Protein AF-A0A519UXG3-F1 (afdb_monomer_lite)

Secondary structure (DSSP, 8-state):
--HHHHHHHHHHHHHHHHHHHHHHHHH-SS---HHHHHHHHHHHHHHHTTPPPP--HHHHHHHHHHHHHHHHHHHHHTT-SS-TTHHHHHHHHHHHHHHHHHHS--

Radius of gyration: 15.35 Å; chains: 1; bounding box: 36×37×36 Å

Foldseek 3Di:
DDLVVLLVQLLVVLVVVVVVVVVCVVPPPPDDPVLVVLLVVVQVVCVVVVHHRDPDPVVSSVVSSVVSSNVSSVLSSVLDDPDPCSPVSCVVSVVVVVVCVVPPDD

Sequence (106 aa):
MGLIKNLISGFIGSVALNLLHETLRKNETNVPKINLLGAEALNKTLINVGQPAITDDEELYKATLKADLISNTMYYSLIGGKSKLIWPKAIILGLSAGIGAVKFPK

pLDDT: mean 87.85, std 8.3, range [52.12, 95.88]

Structure (mmCIF, N/CA/C/O backbone):
data_AF-A0A519UXG3-F1
#
_entry.id   AF-A0A519UXG3-F1
#
loop_
_atom_site.group_PDB
_atom_site.id
_atom_site.type_symbol
_atom_site.label_atom_id
_atom_site.label_alt_id
_atom_site.label_comp_id
_atom_site.label_asym_id
_atom_site.label_entity_id
_atom_site.label_seq_id
_atom_site.pdbx_PDB_ins_code
_atom_site.Cartn_x
_atom_site.Cartn_y
_atom_site.Cartn_z
_atom_site.occupancy
_atom_site.B_iso_or_equiv
_atom_site.auth_seq_id
_atom_site.auth_comp_id
_atom_site.auth_asym_id
_atom_site.auth_atom_id
_atom_site.pdbx_PDB_model_num
ATOM 1 N N . MET A 1 1 ? -12.989 12.946 14.130 1.00 61.66 1 MET A N 1
ATOM 2 C CA . MET A 1 1 ? -11.556 12.586 14.210 1.00 61.66 1 MET A CA 1
ATOM 3 C C . MET A 1 1 ? -10.897 13.326 13.061 1.00 61.66 1 MET A C 1
ATOM 5 O O . MET A 1 1 ? -11.517 13.357 12.008 1.00 61.66 1 MET A O 1
ATOM 9 N N . GLY A 1 2 ? -9.781 14.027 13.271 1.00 82.31 2 GLY A N 1
ATOM 10 C CA . GLY A 1 2 ? -9.170 14.832 12.202 1.00 82.31 2 GLY A CA 1
ATOM 11 C C . GLY A 1 2 ? -8.565 13.963 11.096 1.00 82.31 2 GLY A C 1
ATOM 12 O O . GLY A 1 2 ? -8.201 12.817 11.362 1.00 82.31 2 GLY A O 1
ATOM 13 N N . LEU A 1 3 ? -8.425 14.521 9.888 1.00 84.56 3 LEU A N 1
ATOM 14 C CA . LEU A 1 3 ? -7.832 13.857 8.714 1.00 84.56 3 LEU A CA 1
ATOM 15 C C . LEU A 1 3 ? -6.484 13.194 9.031 1.00 84.56 3 LEU A C 1
ATOM 17 O O . LEU A 1 3 ? -6.276 12.032 8.703 1.00 84.56 3 LEU A O 1
ATOM 21 N N . ILE A 1 4 ? -5.617 13.886 9.773 1.00 87.81 4 ILE A N 1
ATOM 22 C CA . ILE A 1 4 ? -4.299 13.380 10.188 1.00 87.81 4 ILE A CA 1
ATOM 23 C C . ILE A 1 4 ? -4.424 12.081 10.994 1.00 87.81 4 ILE A C 1
ATOM 25 O O . ILE A 1 4 ? -3.696 11.124 10.761 1.00 87.81 4 ILE A O 1
ATOM 29 N N . LYS A 1 5 ? -5.384 12.006 11.922 1.00 86.25 5 LYS A N 1
ATOM 30 C CA . LYS A 1 5 ? -5.556 10.823 12.772 1.00 86.25 5 LYS A CA 1
ATOM 31 C C . LYS A 1 5 ? -6.114 9.631 11.984 1.00 86.25 5 LYS A C 1
ATOM 33 O O . LYS A 1 5 ? -5.752 8.496 12.279 1.00 86.25 5 LYS A O 1
ATOM 38 N N . ASN A 1 6 ? -6.938 9.889 10.969 1.00 87.69 6 ASN A N 1
ATOM 39 C CA . ASN A 1 6 ? -7.401 8.859 10.040 1.00 87.69 6 ASN A CA 1
ATOM 40 C C . ASN A 1 6 ? -6.255 8.337 9.160 1.00 87.69 6 ASN A C 1
ATOM 42 O O . ASN A 1 6 ? -6.113 7.125 9.004 1.00 87.69 6 ASN A O 1
ATOM 46 N N . LEU A 1 7 ? -5.401 9.227 8.648 1.00 90.69 7 LEU A N 1
ATOM 47 C CA . LEU A 1 7 ? -4.208 8.842 7.891 1.00 90.69 7 LEU A CA 1
ATOM 48 C C . LEU A 1 7 ? -3.239 8.014 8.739 1.00 90.69 7 LEU A C 1
ATOM 50 O O . LEU A 1 7 ? -2.778 6.980 8.273 1.00 90.69 7 LEU A O 1
ATOM 54 N N . ILE A 1 8 ? -3.005 8.389 10.001 1.00 90.25 8 ILE A N 1
ATOM 55 C CA . ILE A 1 8 ? -2.181 7.595 10.928 1.00 90.25 8 ILE A CA 1
ATOM 56 C C . ILE A 1 8 ? -2.779 6.198 11.132 1.00 90.25 8 ILE A C 1
ATOM 58 O O . ILE A 1 8 ? -2.054 5.210 11.060 1.00 90.25 8 ILE A O 1
ATOM 62 N N . SER A 1 9 ? -4.096 6.080 11.347 1.00 88.06 9 SER A N 1
ATOM 63 C CA . SER A 1 9 ? -4.723 4.755 11.473 1.00 88.06 9 SER A CA 1
ATOM 64 C C . SER A 1 9 ? -4.625 3.929 10.190 1.00 88.06 9 SER A C 1
ATOM 66 O O . SER A 1 9 ? -4.368 2.730 10.262 1.00 88.06 9 SER A O 1
ATOM 68 N N . GLY A 1 10 ? -4.774 4.567 9.024 1.00 90.81 10 GLY A N 1
ATOM 69 C CA . GLY A 1 10 ? -4.589 3.910 7.735 1.00 90.81 10 GLY A CA 1
ATOM 70 C C . GLY A 1 10 ? -3.154 3.428 7.546 1.00 90.81 10 GLY A C 1
ATOM 71 O O . GLY A 1 10 ? -2.942 2.300 7.116 1.00 90.81 10 GLY A O 1
ATOM 72 N N . PHE A 1 11 ? -2.176 4.239 7.949 1.00 93.31 11 PHE A N 1
ATOM 73 C CA . PHE A 1 11 ? -0.759 3.899 7.885 1.00 93.31 11 PHE A CA 1
ATOM 74 C C . PHE A 1 11 ? -0.423 2.702 8.772 1.00 93.31 11 PHE A C 1
ATOM 76 O O . PHE A 1 11 ? 0.222 1.766 8.314 1.00 93.31 11 PHE A O 1
ATOM 83 N N . ILE A 1 12 ? -0.925 2.676 10.011 1.00 92.12 12 ILE A N 1
ATOM 84 C CA . ILE A 1 12 ? -0.757 1.523 10.908 1.00 92.12 12 ILE A CA 1
ATOM 85 C C . ILE A 1 12 ? -1.350 0.255 10.275 1.00 92.12 12 ILE A C 1
ATOM 87 O O . ILE A 1 12 ? -0.703 -0.790 10.291 1.00 92.12 12 ILE A O 1
ATOM 91 N N . GLY A 1 13 ? -2.544 0.345 9.678 1.00 90.81 13 GLY A N 1
ATOM 92 C CA . GLY A 1 13 ? -3.157 -0.777 8.959 1.00 90.81 13 GLY A CA 1
ATOM 93 C C . GLY A 1 13 ? -2.329 -1.239 7.755 1.00 90.81 13 GLY A C 1
ATOM 94 O O . GLY A 1 13 ? -2.129 -2.434 7.564 1.00 90.81 13 GLY A O 1
ATOM 95 N N . SER A 1 14 ? -1.789 -0.292 6.990 1.00 93.12 14 SER A N 1
ATOM 96 C CA . SER A 1 14 ? -0.926 -0.545 5.833 1.00 93.12 14 SER A CA 1
ATOM 97 C C . SER A 1 14 ? 0.379 -1.254 6.215 1.00 93.12 14 SER A C 1
ATOM 99 O O . SER A 1 14 ? 0.760 -2.246 5.591 1.00 93.12 14 SER A O 1
ATOM 101 N N . VAL A 1 15 ? 1.026 -0.804 7.296 1.00 93.44 15 VAL A N 1
ATOM 102 C CA . VAL A 1 15 ? 2.219 -1.451 7.863 1.00 93.44 15 VAL A CA 1
ATOM 103 C C . VAL A 1 15 ? 1.888 -2.857 8.360 1.00 93.44 15 VAL A C 1
ATOM 105 O O . VAL A 1 15 ? 2.630 -3.791 8.067 1.00 93.44 15 VAL A O 1
ATOM 108 N N . ALA A 1 16 ? 0.771 -3.034 9.073 1.00 92.75 16 ALA A N 1
ATOM 109 C CA . ALA A 1 16 ? 0.348 -4.344 9.563 1.00 92.75 16 ALA A CA 1
ATOM 110 C C . ALA A 1 16 ? 0.104 -5.341 8.416 1.00 92.75 16 ALA A C 1
ATOM 112 O O . ALA A 1 16 ? 0.552 -6.485 8.497 1.00 92.75 16 ALA A O 1
ATOM 113 N N . LEU A 1 17 ? -0.548 -4.905 7.333 1.00 89.81 17 LEU A N 1
ATOM 114 C CA . LEU A 1 17 ? -0.780 -5.738 6.152 1.00 89.81 17 LEU A CA 1
ATOM 115 C C . LEU A 1 17 ? 0.533 -6.119 5.449 1.00 89.81 17 LEU A C 1
ATOM 117 O O . LEU A 1 17 ? 0.734 -7.281 5.102 1.00 89.81 17 LEU A O 1
ATOM 121 N N . ASN A 1 18 ? 1.452 -5.166 5.284 1.00 90.44 18 ASN A N 1
ATOM 122 C CA . ASN A 1 18 ? 2.755 -5.427 4.670 1.00 90.44 18 ASN A CA 1
ATOM 123 C C . ASN A 1 18 ? 3.610 -6.389 5.504 1.00 90.44 18 ASN A C 1
ATOM 125 O O . ASN A 1 18 ? 4.242 -7.292 4.956 1.00 90.44 18 ASN A O 1
ATOM 129 N N . LEU A 1 19 ? 3.589 -6.245 6.833 1.00 91.94 19 LEU A N 1
ATOM 130 C CA . LEU A 1 19 ? 4.239 -7.194 7.734 1.00 91.94 19 LEU A CA 1
ATOM 131 C C . LEU A 1 19 ? 3.647 -8.594 7.588 1.00 91.94 19 LEU A C 1
ATOM 133 O O . LEU A 1 19 ? 4.408 -9.550 7.483 1.00 91.94 19 LEU A O 1
ATOM 137 N N . LEU A 1 20 ? 2.319 -8.721 7.515 1.00 90.25 20 LEU A N 1
ATOM 138 C CA . LEU A 1 20 ? 1.663 -10.009 7.292 1.00 90.25 20 LEU A CA 1
ATOM 139 C C . LEU A 1 20 ? 2.141 -10.668 5.990 1.00 90.25 20 LEU A C 1
ATOM 141 O O . LEU A 1 20 ? 2.516 -11.839 6.009 1.00 90.25 20 LEU A O 1
ATOM 145 N N . HIS A 1 21 ? 2.175 -9.925 4.879 1.00 86.44 21 HIS A N 1
ATOM 146 C CA . HIS A 1 21 ? 2.666 -10.441 3.599 1.00 86.44 21 HIS A CA 1
ATOM 147 C C . HIS A 1 21 ? 4.121 -10.915 3.685 1.00 86.44 21 HIS A C 1
ATOM 149 O O . HIS A 1 21 ? 4.434 -12.020 3.243 1.00 86.44 21 HIS A O 1
ATOM 155 N N . GLU A 1 22 ? 5.004 -10.114 4.283 1.00 87.50 22 GLU A N 1
ATOM 156 C CA . GLU A 1 22 ? 6.425 -10.451 4.391 1.00 87.50 22 GLU A CA 1
ATOM 157 C C . GLU A 1 22 ? 6.665 -11.626 5.355 1.00 87.50 22 GLU A C 1
ATOM 159 O O . GLU A 1 22 ? 7.502 -12.488 5.088 1.00 87.50 22 GLU A O 1
ATOM 164 N N . THR A 1 23 ? 5.907 -11.712 6.454 1.00 90.25 23 THR A N 1
ATOM 165 C CA . THR A 1 23 ? 5.949 -12.852 7.380 1.00 90.25 23 THR A CA 1
ATOM 166 C C . THR A 1 23 ? 5.485 -14.137 6.702 1.00 90.25 23 THR A C 1
ATOM 168 O O . THR A 1 23 ? 6.167 -15.154 6.818 1.00 90.25 23 THR A O 1
ATOM 171 N N . LEU A 1 24 ? 4.370 -14.109 5.967 1.00 88.00 24 LEU A N 1
ATOM 172 C CA . LEU A 1 24 ? 3.898 -15.274 5.216 1.00 88.00 24 LEU A CA 1
ATOM 173 C C . LEU A 1 24 ? 4.927 -15.692 4.165 1.00 88.00 24 LEU A C 1
ATOM 175 O O . LEU A 1 24 ? 5.301 -16.856 4.100 1.00 88.00 24 LEU A O 1
ATOM 179 N N . ARG A 1 25 ? 5.466 -14.737 3.405 1.00 84.31 25 ARG A N 1
ATOM 180 C CA . ARG A 1 25 ? 6.483 -14.997 2.380 1.00 84.31 25 ARG A CA 1
ATOM 181 C C . ARG A 1 25 ? 7.762 -15.633 2.921 1.00 84.31 25 ARG A C 1
ATOM 183 O O . ARG A 1 25 ? 8.389 -16.407 2.206 1.00 84.31 25 ARG A O 1
ATOM 190 N N . LYS A 1 26 ? 8.173 -15.292 4.145 1.00 86.62 26 LYS A N 1
ATOM 191 C CA . LYS A 1 26 ? 9.379 -15.858 4.770 1.00 86.62 26 LYS A CA 1
ATOM 192 C C . LYS A 1 26 ? 9.169 -17.255 5.345 1.00 86.62 26 LYS A C 1
ATOM 194 O O . LYS A 1 26 ? 10.123 -18.024 5.377 1.00 86.62 26 LYS A O 1
ATOM 199 N N . ASN A 1 27 ? 7.961 -17.563 5.810 1.00 89.38 27 ASN A N 1
ATOM 200 C CA . ASN A 1 27 ? 7.686 -18.803 6.540 1.00 89.38 27 ASN A CA 1
ATOM 201 C C . ASN A 1 27 ? 7.023 -19.886 5.681 1.00 89.38 27 ASN A C 1
ATOM 203 O O . ASN A 1 27 ? 7.137 -21.063 6.005 1.00 89.38 27 ASN A O 1
ATOM 207 N N . GLU A 1 28 ? 6.361 -19.512 4.587 1.00 86.38 28 GLU A N 1
ATOM 208 C CA . GLU A 1 28 ? 5.587 -20.424 3.748 1.00 86.38 28 GLU A CA 1
ATOM 209 C C . GLU A 1 28 ? 6.138 -20.455 2.317 1.00 86.38 28 GLU A C 1
ATOM 211 O O . GLU A 1 28 ? 6.334 -19.425 1.671 1.00 86.38 28 GLU A O 1
ATOM 216 N N . THR A 1 29 ? 6.367 -21.656 1.787 1.00 76.44 29 THR A N 1
ATOM 217 C CA . THR A 1 29 ? 6.917 -21.854 0.432 1.00 76.44 29 THR A CA 1
ATOM 218 C C . THR A 1 29 ? 5.863 -21.756 -0.669 1.00 76.44 29 THR A C 1
ATOM 220 O O . THR A 1 29 ? 6.206 -21.477 -1.818 1.00 76.44 29 THR A O 1
ATOM 223 N N . ASN A 1 30 ? 4.582 -21.936 -0.334 1.00 81.62 30 ASN A N 1
ATOM 224 C CA . ASN A 1 30 ? 3.464 -21.905 -1.280 1.00 81.62 30 ASN A CA 1
ATOM 225 C C . ASN A 1 30 ? 2.580 -20.660 -1.096 1.00 81.62 30 ASN A C 1
ATOM 227 O O . ASN A 1 30 ? 1.357 -20.755 -0.987 1.00 81.62 30 ASN A O 1
ATOM 231 N N . VAL A 1 31 ? 3.200 -19.480 -1.023 1.00 80.31 31 VAL A N 1
ATOM 232 C CA . VAL A 1 31 ? 2.460 -18.214 -0.972 1.00 80.31 31 VAL A CA 1
ATOM 233 C C . VAL A 1 31 ? 2.248 -17.623 -2.366 1.00 80.31 31 VAL A C 1
ATOM 235 O O . VAL A 1 31 ? 3.136 -17.700 -3.224 1.00 80.31 31 VAL A O 1
ATOM 238 N N . PRO A 1 32 ? 1.103 -16.964 -2.610 1.00 73.12 32 PRO A N 1
ATOM 239 C CA . PRO A 1 32 ? 0.917 -16.157 -3.807 1.00 73.12 32 PRO A CA 1
ATOM 240 C C . PRO A 1 32 ? 2.009 -15.084 -3.927 1.00 73.12 32 PRO A C 1
ATOM 242 O O . PRO A 1 32 ? 2.301 -14.361 -2.974 1.00 73.12 32 PRO A O 1
ATOM 245 N N . LYS A 1 33 ? 2.604 -14.941 -5.119 1.00 81.56 33 LYS A N 1
ATOM 246 C CA . LYS A 1 33 ? 3.647 -13.937 -5.403 1.00 81.56 33 LYS A CA 1
ATOM 247 C C . LYS A 1 33 ? 3.042 -12.546 -5.644 1.00 81.56 33 LYS A C 1
ATOM 249 O O . LYS A 1 33 ? 3.218 -11.968 -6.714 1.00 81.56 33 LYS A O 1
ATOM 254 N N . ILE A 1 34 ? 2.330 -12.015 -4.648 1.00 79.31 34 ILE A N 1
ATOM 255 C CA . ILE A 1 34 ? 1.609 -10.728 -4.720 1.00 79.31 34 ILE A CA 1
ATOM 256 C C . ILE A 1 34 ? 2.549 -9.581 -5.128 1.00 79.31 34 ILE A C 1
ATOM 258 O O . ILE A 1 34 ? 2.164 -8.713 -5.903 1.00 79.31 34 ILE A O 1
ATOM 262 N N . ASN A 1 35 ? 3.812 -9.627 -4.701 1.00 81.62 35 ASN A N 1
ATOM 263 C CA . ASN A 1 35 ? 4.811 -8.608 -5.029 1.00 81.62 35 ASN A CA 1
ATOM 264 C C . ASN A 1 35 ? 5.058 -8.477 -6.544 1.00 81.62 35 ASN A C 1
ATOM 266 O O . ASN A 1 35 ? 5.271 -7.369 -7.024 1.00 81.62 35 ASN A O 1
ATOM 270 N N . LEU A 1 36 ? 5.000 -9.582 -7.301 1.00 85.19 36 LEU A N 1
ATOM 271 C CA . LEU A 1 36 ? 5.161 -9.547 -8.760 1.00 85.19 36 LEU A CA 1
ATOM 272 C C . LEU A 1 36 ? 3.951 -8.899 -9.436 1.00 85.19 36 LEU A C 1
ATOM 274 O O . LEU A 1 36 ? 4.123 -8.103 -10.352 1.00 85.19 36 LEU A O 1
ATOM 278 N N . LEU A 1 37 ? 2.743 -9.190 -8.944 1.00 86.00 37 LEU A N 1
ATOM 279 C CA . LEU A 1 37 ? 1.514 -8.563 -9.435 1.00 86.00 37 LEU A CA 1
ATOM 280 C C . LEU A 1 37 ? 1.525 -7.053 -9.180 1.00 86.00 37 LEU A C 1
ATOM 282 O O . LEU A 1 37 ? 1.170 -6.277 -10.062 1.00 86.00 37 LEU A O 1
ATOM 286 N N . GLY A 1 38 ? 1.975 -6.627 -7.996 1.00 87.69 38 GLY A N 1
ATOM 287 C CA . GLY A 1 38 ? 2.133 -5.209 -7.671 1.00 87.69 38 GLY A CA 1
ATOM 288 C C . GLY A 1 38 ? 3.153 -4.511 -8.575 1.00 87.69 38 GLY A C 1
ATOM 289 O O . GLY A 1 38 ? 2.876 -3.427 -9.083 1.00 87.69 38 GLY A O 1
ATOM 290 N N . ALA A 1 39 ? 4.299 -5.149 -8.822 1.00 91.00 39 ALA A N 1
ATOM 291 C CA . ALA A 1 39 ? 5.345 -4.619 -9.693 1.00 91.00 39 ALA A CA 1
ATOM 292 C C . ALA A 1 39 ? 4.875 -4.490 -11.150 1.00 91.00 39 ALA A C 1
ATOM 294 O O . ALA A 1 39 ? 5.083 -3.458 -11.790 1.00 91.00 39 ALA A O 1
ATOM 295 N N . GLU A 1 40 ? 4.174 -5.504 -11.657 1.00 90.50 40 GLU A N 1
ATOM 296 C CA . GLU A 1 40 ? 3.570 -5.471 -12.986 1.00 90.50 40 GLU A CA 1
ATOM 297 C C . GLU A 1 40 ? 2.506 -4.372 -13.090 1.00 90.50 40 GLU A C 1
ATOM 299 O O . GLU A 1 40 ? 2.505 -3.601 -14.051 1.00 90.50 40 GLU A O 1
ATOM 304 N N . ALA A 1 41 ? 1.627 -4.253 -12.091 1.00 90.25 41 ALA A N 1
ATOM 305 C CA . ALA A 1 41 ? 0.605 -3.214 -12.048 1.00 90.25 41 ALA A CA 1
ATOM 306 C C . ALA A 1 41 ? 1.216 -1.805 -11.997 1.00 90.25 41 ALA A C 1
ATOM 308 O O . ALA A 1 41 ? 0.734 -0.905 -12.690 1.00 90.25 41 ALA A O 1
ATOM 309 N N . LEU A 1 42 ? 2.294 -1.612 -11.229 1.00 93.44 42 LEU A N 1
ATOM 310 C CA . LEU A 1 42 ? 3.012 -0.343 -11.164 1.00 93.44 42 LEU A CA 1
ATOM 311 C C . LEU A 1 42 ? 3.602 0.019 -12.530 1.00 93.44 42 LEU A C 1
ATOM 313 O O . LEU A 1 42 ? 3.335 1.110 -13.030 1.00 93.44 42 LEU A O 1
ATOM 317 N N . ASN A 1 43 ? 4.332 -0.899 -13.167 1.00 95.06 43 ASN A N 1
ATOM 318 C CA . ASN A 1 43 ? 4.922 -0.654 -14.483 1.00 95.06 43 ASN A CA 1
ATOM 319 C C . ASN A 1 43 ? 3.857 -0.420 -15.564 1.00 95.06 43 ASN A C 1
ATOM 321 O O . ASN A 1 43 ? 3.983 0.527 -16.338 1.00 95.06 43 ASN A O 1
ATOM 325 N N . LYS A 1 44 ? 2.768 -1.203 -15.587 1.00 93.19 44 LYS A N 1
ATOM 326 C CA . LYS A 1 44 ? 1.621 -0.952 -16.481 1.00 93.19 44 LYS A CA 1
ATOM 327 C C . LYS A 1 44 ? 1.052 0.452 -16.268 1.00 93.19 44 LYS A C 1
ATOM 329 O O . LYS A 1 44 ? 0.762 1.149 -17.235 1.00 93.19 44 LYS A O 1
ATOM 334 N N . THR A 1 45 ? 0.922 0.884 -15.014 1.00 92.88 45 THR A N 1
ATOM 335 C CA . THR A 1 45 ? 0.418 2.223 -14.684 1.00 92.88 45 THR A CA 1
ATOM 336 C C . THR A 1 45 ? 1.373 3.313 -15.161 1.00 92.88 45 THR A C 1
ATOM 338 O O . THR A 1 45 ? 0.912 4.257 -15.793 1.00 92.88 45 THR A O 1
ATOM 341 N N . LEU A 1 46 ? 2.682 3.171 -14.919 1.00 94.44 46 LEU A N 1
ATOM 342 C CA . LEU A 1 46 ? 3.710 4.109 -15.385 1.00 94.44 46 LEU A CA 1
ATOM 343 C C . LEU A 1 46 ? 3.664 4.273 -16.907 1.00 94.44 46 LEU A C 1
ATOM 345 O O . LEU A 1 46 ? 3.534 5.396 -17.391 1.00 94.44 46 LEU A O 1
ATOM 349 N N . ILE A 1 47 ? 3.649 3.161 -17.646 1.00 95.19 47 ILE A N 1
ATOM 350 C CA . ILE A 1 47 ? 3.544 3.163 -19.112 1.00 95.19 47 ILE A CA 1
ATOM 351 C C . ILE A 1 47 ? 2.265 3.878 -19.565 1.00 95.19 47 ILE A C 1
ATOM 353 O O . ILE A 1 47 ? 2.314 4.736 -20.446 1.00 95.19 47 ILE A O 1
ATOM 357 N N . ASN A 1 48 ? 1.126 3.581 -18.934 1.00 95.62 48 ASN A N 1
ATOM 358 C CA . ASN A 1 48 ? -0.160 4.195 -19.275 1.00 95.62 48 ASN A CA 1
ATOM 359 C C . ASN A 1 48 ? -0.191 5.713 -19.040 1.00 95.62 48 ASN A C 1
ATOM 361 O O . ASN A 1 48 ? -0.933 6.415 -19.725 1.00 95.62 48 ASN A O 1
ATOM 365 N N . VAL A 1 49 ? 0.601 6.231 -18.095 1.00 95.88 49 VAL A N 1
ATOM 366 C CA . VAL A 1 49 ? 0.731 7.678 -17.840 1.00 95.88 49 VAL A CA 1
ATOM 367 C C . VAL A 1 49 ? 1.918 8.315 -18.575 1.00 95.88 49 VAL A C 1
ATOM 369 O O . VAL A 1 49 ? 2.286 9.451 -18.280 1.00 95.88 49 VAL A O 1
ATOM 372 N N . GLY A 1 50 ? 2.516 7.606 -19.539 1.00 93.94 50 GLY A N 1
ATOM 373 C CA . GLY A 1 50 ? 3.609 8.106 -20.377 1.00 93.94 50 GLY A CA 1
ATOM 374 C C . GLY A 1 50 ? 4.983 8.118 -19.700 1.00 93.94 50 GLY A C 1
ATOM 375 O O . GLY A 1 50 ? 5.889 8.792 -20.184 1.00 93.94 50 GLY A O 1
ATOM 376 N N . GLN A 1 51 ? 5.145 7.400 -18.587 1.00 95.44 51 GLN A N 1
ATOM 377 C CA . GLN A 1 51 ? 6.424 7.213 -17.901 1.00 95.44 51 GLN A CA 1
ATOM 378 C C . GLN A 1 51 ? 7.079 5.890 -18.331 1.00 95.44 51 GLN A C 1
ATOM 380 O O . GLN A 1 51 ? 6.376 4.909 -18.590 1.00 95.44 51 GLN A O 1
ATOM 385 N N . PRO A 1 52 ? 8.420 5.825 -18.410 1.00 93.44 52 PRO A N 1
ATOM 386 C CA . PRO A 1 52 ? 9.111 4.579 -18.713 1.00 93.44 52 PRO A CA 1
ATOM 387 C C . PRO A 1 52 ? 8.902 3.546 -17.598 1.00 93.44 52 PRO A C 1
ATOM 389 O O . PRO A 1 52 ? 8.731 3.890 -16.427 1.00 93.44 52 PRO A O 1
ATOM 392 N N . ALA A 1 53 ? 8.940 2.266 -17.970 1.00 93.56 53 ALA A N 1
ATOM 393 C CA . ALA A 1 53 ? 8.961 1.179 -16.999 1.00 93.56 53 ALA A CA 1
ATOM 394 C C . ALA A 1 53 ? 10.274 1.191 -16.207 1.00 93.56 53 ALA A C 1
ATOM 396 O O . ALA A 1 53 ? 11.339 1.468 -16.761 1.00 93.56 53 ALA A O 1
ATOM 397 N N . ILE A 1 54 ? 10.200 0.835 -14.927 1.00 94.19 54 ILE A N 1
ATOM 398 C CA . ILE A 1 54 ? 11.382 0.619 -14.093 1.00 94.19 54 ILE A CA 1
ATOM 399 C C . ILE A 1 54 ? 11.935 -0.766 -14.436 1.00 94.19 54 ILE A C 1
ATOM 401 O O . ILE A 1 54 ? 11.222 -1.765 -14.305 1.00 94.19 54 ILE A O 1
ATOM 405 N N . THR A 1 55 ? 13.181 -0.811 -14.909 1.00 92.62 55 THR A N 1
ATOM 406 C CA . THR A 1 55 ? 13.856 -2.046 -15.346 1.00 92.62 55 THR A CA 1
ATOM 407 C C . THR A 1 55 ? 14.786 -2.637 -14.294 1.00 92.62 55 THR A C 1
ATOM 409 O O . THR A 1 55 ? 15.153 -3.800 -14.413 1.00 92.62 55 THR A O 1
ATOM 412 N N . ASP A 1 56 ? 15.197 -1.849 -13.300 1.00 95.00 56 ASP A N 1
ATOM 413 C CA . ASP A 1 56 ? 15.968 -2.349 -12.164 1.00 95.00 56 ASP A CA 1
ATOM 414 C C . ASP A 1 56 ? 15.037 -3.032 -11.154 1.00 95.00 56 ASP A C 1
ATOM 416 O O . ASP A 1 56 ? 14.068 -2.435 -10.678 1.00 95.00 56 ASP A O 1
ATOM 420 N N . ASP A 1 57 ? 15.324 -4.293 -10.833 1.00 90.19 57 ASP A N 1
ATOM 421 C CA . ASP A 1 57 ? 14.463 -5.114 -9.979 1.00 90.19 57 ASP A CA 1
ATOM 422 C C . ASP A 1 57 ? 14.376 -4.575 -8.541 1.00 90.19 57 ASP A C 1
ATOM 424 O O . ASP A 1 57 ? 13.313 -4.636 -7.913 1.00 90.19 57 ASP A O 1
ATOM 428 N N . GLU A 1 58 ? 15.474 -4.038 -7.998 1.00 91.62 58 GLU A N 1
ATOM 429 C CA . GLU A 1 58 ? 15.506 -3.512 -6.632 1.00 91.62 58 GLU A CA 1
ATOM 430 C C . GLU A 1 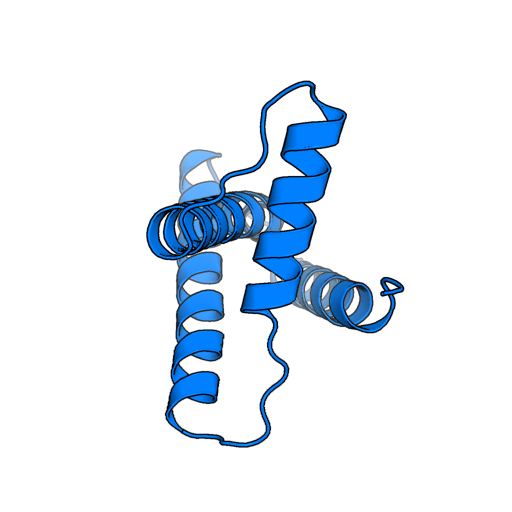58 ? 14.739 -2.187 -6.537 1.00 91.62 58 GLU A C 1
ATOM 432 O O . GLU A 1 58 ? 13.970 -1.964 -5.593 1.00 91.62 58 GLU A O 1
ATOM 437 N N . GLU A 1 59 ? 14.911 -1.316 -7.527 1.00 93.56 59 GLU A N 1
ATOM 438 C CA . GLU A 1 59 ? 14.176 -0.068 -7.659 1.00 93.56 59 GLU A CA 1
ATOM 439 C C . GLU A 1 59 ? 12.682 -0.329 -7.850 1.00 93.56 59 GLU A C 1
ATOM 441 O O . GLU A 1 59 ? 11.868 0.245 -7.121 1.00 93.56 59 GLU A O 1
ATOM 446 N N . LEU A 1 60 ? 12.313 -1.247 -8.749 1.00 93.50 60 LEU A N 1
ATOM 447 C CA . LEU A 1 60 ? 10.925 -1.629 -8.996 1.00 93.50 60 LEU A CA 1
ATOM 448 C C . LEU A 1 60 ? 10.286 -2.201 -7.729 1.00 93.50 60 LEU A C 1
ATOM 450 O O . LEU A 1 60 ? 9.165 -1.826 -7.373 1.00 93.50 60 LEU A O 1
ATOM 454 N N . TYR A 1 61 ? 11.008 -3.051 -6.998 1.00 89.81 61 TYR A N 1
ATOM 455 C CA . TYR A 1 61 ? 10.549 -3.591 -5.724 1.00 89.81 61 TYR A CA 1
ATOM 456 C C . TYR A 1 61 ? 10.303 -2.488 -4.686 1.00 89.81 61 TYR A C 1
ATOM 458 O O . TYR A 1 61 ? 9.225 -2.421 -4.090 1.00 89.81 61 TYR A O 1
ATOM 466 N N . LYS A 1 62 ? 11.268 -1.580 -4.486 1.00 91.88 62 LYS A N 1
ATOM 467 C CA . LYS A 1 62 ? 11.138 -0.465 -3.532 1.00 91.88 62 LYS A CA 1
ATOM 468 C C . LYS A 1 62 ? 10.018 0.495 -3.925 1.00 91.88 62 LYS A C 1
ATOM 470 O O . LYS A 1 62 ? 9.293 0.970 -3.050 1.00 91.88 62 LYS A O 1
ATOM 475 N N . ALA A 1 63 ? 9.877 0.797 -5.213 1.00 94.12 63 ALA A N 1
ATOM 476 C CA . ALA A 1 63 ? 8.822 1.658 -5.731 1.00 94.12 63 ALA A CA 1
ATOM 477 C C . ALA A 1 63 ? 7.441 1.025 -5.517 1.00 94.12 63 ALA A C 1
ATOM 479 O O . ALA A 1 63 ? 6.537 1.686 -5.008 1.00 94.12 63 ALA A O 1
ATOM 480 N N . THR A 1 64 ? 7.312 -0.273 -5.799 1.00 92.50 64 THR A N 1
ATOM 481 C CA . THR A 1 64 ? 6.083 -1.045 -5.570 1.00 92.50 64 THR A CA 1
ATOM 482 C C . THR A 1 64 ? 5.711 -1.067 -4.095 1.00 92.50 64 THR A C 1
ATOM 484 O O . THR A 1 64 ? 4.570 -0.775 -3.753 1.00 92.50 64 THR A O 1
ATOM 487 N N . LEU A 1 65 ? 6.672 -1.328 -3.205 1.00 91.19 65 LEU A N 1
ATOM 488 C CA . LEU A 1 65 ? 6.438 -1.328 -1.761 1.00 91.19 65 LEU A CA 1
ATOM 489 C C . LEU A 1 65 ? 5.956 0.043 -1.258 1.00 91.19 65 LEU A C 1
ATOM 491 O O . LEU A 1 65 ? 5.034 0.124 -0.451 1.00 91.19 65 LEU A O 1
ATOM 495 N N . LYS A 1 66 ? 6.548 1.139 -1.752 1.00 93.44 66 LYS A N 1
ATOM 496 C CA . LYS A 1 66 ? 6.104 2.503 -1.418 1.00 93.44 66 LYS A CA 1
ATOM 497 C C . LYS A 1 66 ? 4.694 2.776 -1.934 1.00 93.44 66 LYS A C 1
ATOM 499 O O . LYS A 1 66 ? 3.878 3.328 -1.198 1.00 93.44 66 LYS A O 1
ATOM 504 N N . ALA A 1 67 ? 4.417 2.406 -3.182 1.00 92.19 67 ALA A N 1
ATOM 505 C CA . ALA A 1 67 ? 3.109 2.590 -3.797 1.00 92.19 67 ALA A CA 1
ATOM 506 C C . ALA A 1 67 ? 2.027 1.798 -3.052 1.00 92.19 67 ALA A C 1
ATOM 508 O O . ALA A 1 67 ? 0.966 2.353 -2.767 1.00 92.19 67 ALA A O 1
ATOM 509 N N . ASP A 1 68 ? 2.313 0.553 -2.667 1.00 91.88 68 ASP A N 1
ATOM 510 C CA . ASP A 1 68 ? 1.418 -0.275 -1.859 1.00 91.88 68 ASP A CA 1
ATOM 511 C C . ASP A 1 68 ? 1.171 0.357 -0.484 1.00 91.88 68 ASP A C 1
ATOM 513 O O . ASP A 1 68 ? 0.023 0.548 -0.079 1.00 91.88 68 ASP A O 1
ATOM 517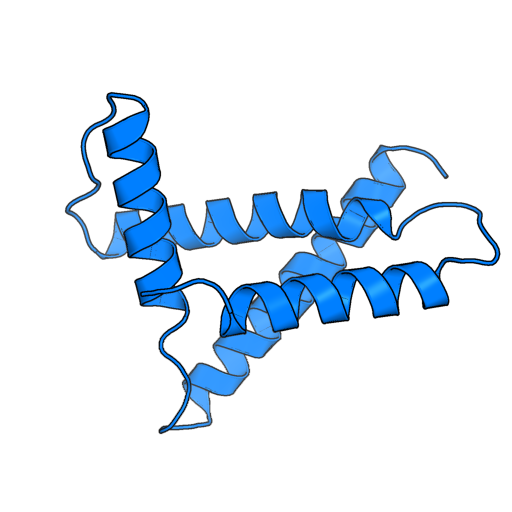 N N . LEU A 1 69 ? 2.233 0.801 0.196 1.00 93.62 69 LEU A N 1
ATOM 518 C CA . LEU A 1 69 ? 2.123 1.434 1.508 1.00 93.62 69 LEU A CA 1
ATOM 519 C C . LEU A 1 69 ? 1.234 2.687 1.465 1.00 93.62 69 LEU A C 1
ATOM 521 O O . LEU A 1 69 ? 0.378 2.863 2.338 1.00 93.62 69 LEU A O 1
ATOM 525 N N . ILE A 1 70 ? 1.414 3.543 0.453 1.00 94.31 70 ILE A N 1
ATOM 526 C CA . ILE A 1 70 ? 0.628 4.769 0.248 1.00 94.31 70 ILE A CA 1
ATOM 527 C C . ILE A 1 70 ? -0.826 4.423 -0.087 1.00 94.31 70 ILE A C 1
ATOM 529 O O . ILE A 1 70 ? -1.738 4.930 0.570 1.00 94.31 70 ILE A O 1
ATOM 533 N N . SER A 1 71 ? -1.039 3.532 -1.057 1.00 92.00 71 SER A N 1
ATOM 534 C CA . SER A 1 71 ? -2.369 3.097 -1.504 1.00 92.00 71 SER A CA 1
ATOM 535 C C . SER A 1 71 ? -3.181 2.524 -0.346 1.00 92.00 71 SER A C 1
ATOM 537 O O . SER A 1 71 ? -4.297 2.971 -0.082 1.00 92.00 71 SER A O 1
ATOM 539 N N . ASN A 1 72 ? -2.585 1.614 0.425 1.00 93.62 72 ASN A N 1
ATOM 540 C CA . ASN A 1 72 ? -3.225 0.992 1.580 1.00 93.62 72 ASN A CA 1
ATOM 541 C C . ASN A 1 72 ? -3.432 1.981 2.731 1.00 93.62 72 ASN A C 1
ATOM 543 O O . ASN A 1 72 ? -4.457 1.929 3.409 1.00 93.62 72 ASN A O 1
ATOM 547 N N . THR A 1 73 ? -2.515 2.935 2.929 1.00 94.19 73 THR A N 1
ATOM 548 C CA . THR A 1 73 ? -2.701 4.007 3.919 1.00 94.19 73 THR A CA 1
ATOM 549 C C . THR A 1 73 ? -3.937 4.833 3.591 1.00 94.19 73 THR A C 1
ATOM 551 O O . THR A 1 73 ? -4.784 5.051 4.459 1.00 94.19 73 THR A O 1
ATOM 554 N N . MET A 1 74 ? -4.069 5.268 2.335 1.00 93.94 74 MET A N 1
ATOM 555 C CA . MET A 1 74 ? -5.237 6.017 1.875 1.00 93.94 74 MET A CA 1
ATOM 556 C C . MET A 1 74 ? -6.507 5.174 2.005 1.00 93.94 74 MET A C 1
ATOM 558 O O . MET A 1 74 ? -7.483 5.633 2.598 1.00 93.94 74 MET A O 1
ATOM 562 N N . TYR A 1 75 ? -6.469 3.926 1.542 1.00 93.31 75 TYR A N 1
ATOM 563 C CA . TYR A 1 75 ? -7.599 3.005 1.580 1.00 93.31 75 TYR A CA 1
ATOM 564 C C . TYR A 1 75 ? -8.106 2.746 3.007 1.00 93.31 75 TYR A C 1
ATOM 566 O O . TYR A 1 75 ? -9.284 2.947 3.304 1.00 93.31 75 TYR A O 1
ATOM 574 N N . TYR A 1 76 ? -7.219 2.384 3.937 1.00 92.12 76 TYR A N 1
ATOM 575 C CA . TYR A 1 76 ? -7.600 2.093 5.320 1.00 92.12 76 TYR A CA 1
ATOM 576 C C . TYR A 1 76 ? -7.851 3.342 6.168 1.00 92.12 76 TYR A C 1
ATOM 578 O O . TYR A 1 76 ? -8.539 3.256 7.187 1.00 92.12 76 TYR A O 1
ATOM 586 N N . SER A 1 77 ? -7.404 4.528 5.738 1.00 92.62 77 SER A N 1
ATOM 587 C CA . SER A 1 77 ? -7.779 5.782 6.407 1.00 92.62 77 SER A CA 1
ATOM 588 C C . SER A 1 77 ? -9.295 6.028 6.401 1.00 92.62 77 SER A C 1
ATOM 590 O O . SER A 1 77 ? -9.813 6.693 7.303 1.00 92.62 77 SER A O 1
ATOM 592 N N . LEU A 1 78 ? -10.024 5.427 5.447 1.00 91.25 78 LEU A N 1
ATOM 593 C CA . LEU A 1 78 ? -11.486 5.489 5.333 1.00 91.25 78 LEU A CA 1
ATOM 594 C C . LEU A 1 78 ? -12.220 4.775 6.483 1.00 91.25 78 LEU A C 1
ATOM 596 O O . LEU A 1 78 ? -13.386 5.085 6.768 1.00 91.25 78 LEU A O 1
ATOM 600 N N . ILE A 1 79 ? -11.544 3.839 7.163 1.00 90.12 79 ILE A N 1
ATOM 601 C CA . ILE A 1 79 ? -12.058 3.173 8.370 1.00 90.12 79 ILE A CA 1
ATOM 602 C C . ILE A 1 79 ? -12.149 4.182 9.522 1.00 90.12 79 ILE A C 1
ATOM 604 O O . ILE A 1 79 ? -13.120 4.176 10.286 1.00 90.12 79 ILE A O 1
ATOM 608 N N . GLY A 1 80 ? -11.154 5.067 9.634 1.00 82.88 80 GLY A N 1
ATOM 609 C CA . GLY A 1 80 ? -11.031 6.039 10.714 1.00 82.88 80 GLY A CA 1
ATOM 610 C C . GLY A 1 80 ? -12.199 7.031 10.784 1.00 82.88 80 GLY A C 1
ATOM 611 O O . GLY A 1 80 ? -12.768 7.464 9.781 1.00 82.88 80 GLY A O 1
ATOM 612 N N . GLY A 1 81 ? -12.566 7.438 11.999 1.00 76.94 81 GLY A N 1
ATOM 613 C CA . GLY A 1 81 ? -13.622 8.424 12.239 1.00 76.94 81 GLY A CA 1
ATOM 614 C C . GLY A 1 81 ? -14.336 8.200 13.568 1.00 76.94 81 GLY A C 1
ATOM 615 O O . GLY A 1 81 ? -14.218 7.146 14.180 1.00 76.94 81 GLY A O 1
ATOM 616 N N . LYS A 1 82 ? -1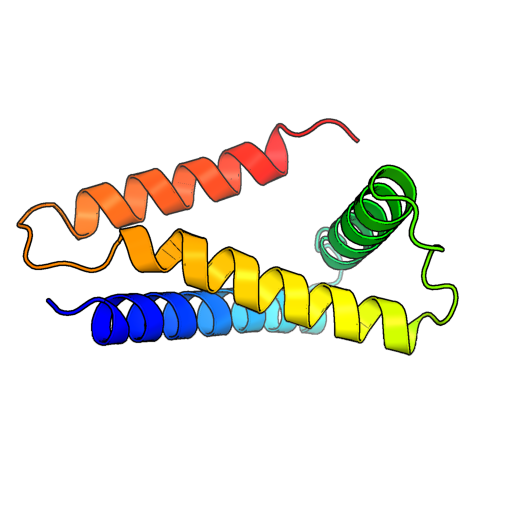5.100 9.195 14.037 1.00 65.25 82 LYS A N 1
ATOM 617 C CA . LYS A 1 82 ? -16.008 9.007 15.182 1.00 65.25 82 LYS A CA 1
ATOM 618 C C . LYS A 1 82 ? -17.326 8.455 14.64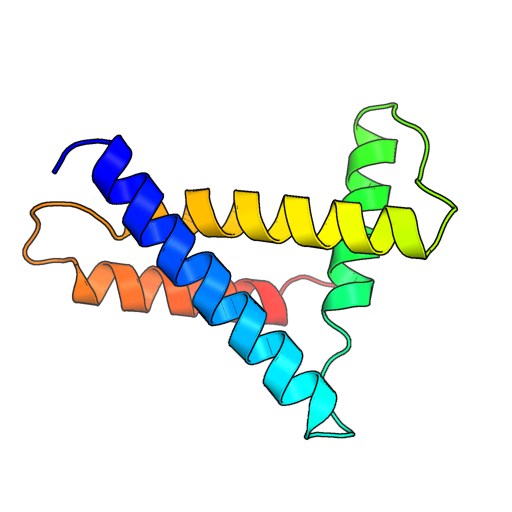0 1.00 65.25 82 LYS A C 1
ATOM 620 O O . LYS A 1 82 ? -18.212 9.225 14.295 1.00 65.25 82 LYS A O 1
ATOM 625 N N . SER A 1 83 ? -17.423 7.141 14.489 1.00 70.31 83 SER A N 1
ATOM 626 C CA . S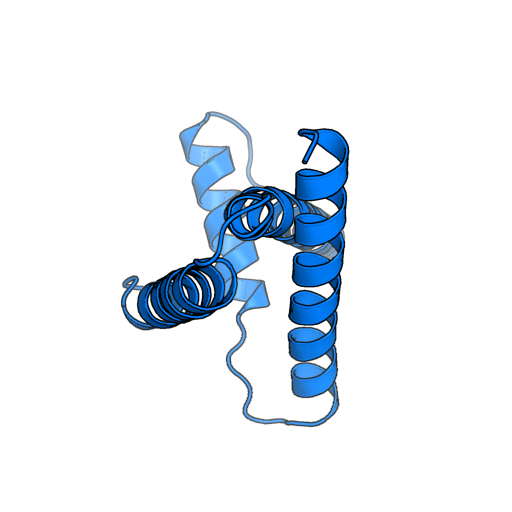ER A 1 83 ? -18.655 6.489 14.045 1.00 70.31 83 SER A CA 1
ATOM 627 C C . SER A 1 83 ? -18.852 5.179 14.793 1.00 70.31 83 SER A C 1
ATOM 629 O O . SER A 1 83 ? -17.893 4.454 15.035 1.00 70.31 83 SER A O 1
ATOM 631 N N . LYS A 1 84 ? -20.106 4.837 15.105 1.00 80.12 84 LYS A N 1
ATOM 632 C CA . LYS A 1 84 ? -20.462 3.495 15.595 1.00 80.12 84 LYS A CA 1
ATOM 633 C C . LYS A 1 84 ? -20.173 2.402 14.550 1.00 80.12 84 LYS A C 1
ATOM 635 O O . LYS A 1 84 ? -20.183 1.225 14.880 1.00 80.12 84 LYS A O 1
ATOM 640 N N . LEU A 1 85 ? -19.888 2.793 13.303 1.00 86.56 85 LEU A N 1
ATOM 641 C CA . LEU A 1 85 ? -19.683 1.906 12.160 1.00 86.56 85 LEU A CA 1
ATOM 642 C C . LEU A 1 85 ? -18.209 1.570 11.871 1.00 86.56 85 LEU A C 1
ATOM 644 O O . LEU A 1 85 ? -17.922 1.071 10.789 1.00 86.56 85 LEU A O 1
ATOM 648 N N . ILE A 1 86 ? -17.268 1.829 12.788 1.00 89.31 86 ILE A N 1
ATOM 649 C CA . ILE A 1 86 ? -15.837 1.520 12.571 1.00 89.31 86 ILE A CA 1
ATOM 650 C C . ILE A 1 86 ? -15.634 0.041 12.201 1.00 89.31 86 ILE A C 1
ATOM 652 O O . ILE A 1 86 ? -14.979 -0.254 11.205 1.00 89.31 86 ILE A O 1
ATOM 656 N N . TRP A 1 87 ? -16.243 -0.879 12.953 1.00 91.19 87 TRP A N 1
ATOM 657 C CA . TRP A 1 87 ? -16.134 -2.320 12.703 1.00 91.19 87 TRP A CA 1
ATOM 658 C C . TRP A 1 87 ? -16.797 -2.759 11.390 1.00 91.19 87 TRP A C 1
ATOM 660 O O . TRP A 1 87 ? -16.113 -3.389 10.584 1.00 91.19 87 TRP A O 1
ATOM 670 N N . PRO A 1 88 ? -18.059 -2.380 11.098 1.00 93.19 88 PRO A N 1
ATOM 671 C CA . PRO A 1 88 ? -18.650 -2.618 9.783 1.00 93.19 88 PRO A CA 1
ATOM 672 C C . PRO A 1 88 ? -17.789 -2.105 8.623 1.00 93.19 88 PRO A C 1
ATOM 674 O O . PRO A 1 88 ? -17.580 -2.828 7.655 1.00 93.19 88 PRO A O 1
ATOM 677 N N . LYS A 1 89 ? -17.235 -0.889 8.729 1.00 91.12 89 LYS A N 1
ATOM 678 C CA . LYS A 1 89 ? -16.342 -0.328 7.706 1.00 91.12 89 LYS A CA 1
ATOM 679 C C . LYS A 1 89 ? -15.077 -1.157 7.530 1.00 91.12 89 LYS A C 1
ATOM 681 O O . LYS A 1 89 ? -14.703 -1.427 6.396 1.00 91.12 89 LYS A O 1
ATOM 686 N N . ALA A 1 90 ? -14.432 -1.551 8.626 1.00 90.94 90 ALA A N 1
ATOM 687 C CA . ALA A 1 90 ? -13.222 -2.363 8.579 1.00 90.94 90 ALA A CA 1
ATOM 688 C C . ALA A 1 90 ? -13.475 -3.713 7.895 1.00 90.94 90 ALA A C 1
ATOM 690 O O . ALA A 1 90 ? -12.703 -4.106 7.027 1.00 90.94 90 ALA A O 1
ATOM 691 N N . ILE A 1 91 ? -14.585 -4.379 8.230 1.00 93.19 91 ILE A N 1
ATOM 692 C CA . ILE A 1 91 ? -14.971 -5.657 7.621 1.00 93.19 91 ILE A CA 1
ATOM 693 C C . ILE A 1 91 ? -15.251 -5.475 6.129 1.00 93.19 91 ILE A C 1
ATOM 695 O O . ILE A 1 91 ? -14.683 -6.196 5.315 1.00 93.19 91 ILE A O 1
ATOM 699 N N . ILE A 1 92 ? -16.085 -4.499 5.757 1.00 94.06 92 ILE A N 1
ATOM 700 C CA . ILE A 1 92 ? -16.444 -4.254 4.354 1.00 94.06 92 ILE A CA 1
ATOM 701 C C . ILE A 1 92 ? -15.199 -3.923 3.533 1.00 94.06 92 ILE A C 1
ATOM 703 O O . ILE A 1 92 ? -14.982 -4.549 2.502 1.00 94.06 92 ILE A O 1
ATOM 707 N N . LEU A 1 93 ? -14.366 -2.989 4.004 1.00 92.12 93 LEU A N 1
ATOM 708 C CA . LEU A 1 93 ? -13.159 -2.568 3.292 1.00 92.12 93 LEU A CA 1
ATOM 709 C C . LEU A 1 93 ? -12.108 -3.683 3.224 1.00 92.12 93 LEU A C 1
ATOM 711 O O . LEU A 1 93 ? -11.452 -3.843 2.196 1.00 92.12 93 LEU A O 1
ATOM 715 N N . GLY A 1 94 ? -11.947 -4.477 4.284 1.00 90.81 94 GLY A N 1
ATOM 716 C CA . GLY A 1 94 ? -11.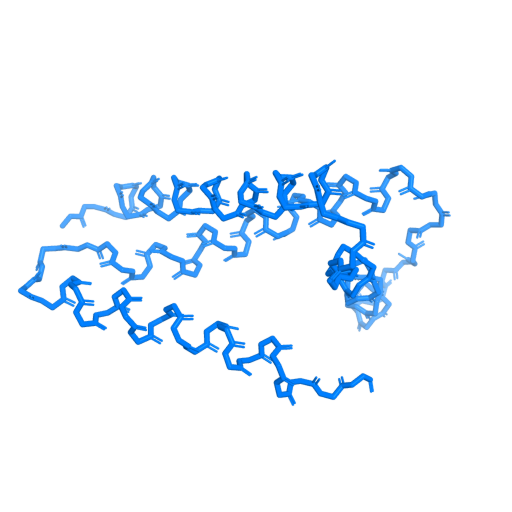055 -5.636 4.279 1.00 90.81 94 GLY A CA 1
ATOM 717 C C . GLY A 1 94 ? -11.510 -6.703 3.282 1.00 90.81 94 GLY A C 1
ATOM 718 O O . GLY A 1 94 ? -10.717 -7.162 2.461 1.00 90.81 94 GLY A O 1
ATOM 719 N N . LEU A 1 95 ? -12.804 -7.043 3.293 1.00 92.81 95 LEU A N 1
ATOM 720 C CA . LEU A 1 95 ? -13.380 -8.008 2.358 1.00 92.81 95 LEU A CA 1
ATOM 721 C C . LEU A 1 95 ? -13.327 -7.510 0.913 1.00 92.81 95 LEU A C 1
ATOM 723 O O . LEU A 1 95 ? -12.986 -8.292 0.033 1.00 92.81 95 LEU A O 1
ATOM 727 N N . SER A 1 96 ? -13.616 -6.234 0.640 1.00 92.00 96 SER A N 1
ATOM 728 C CA . SER A 1 96 ? -13.546 -5.706 -0.727 1.00 92.00 96 SER A CA 1
ATOM 729 C C . SER A 1 96 ? -12.120 -5.681 -1.268 1.00 92.00 96 SER A C 1
ATOM 731 O O . SER A 1 96 ? -11.930 -5.993 -2.441 1.00 92.00 96 SER A O 1
ATOM 733 N N . ALA A 1 97 ? -11.118 -5.398 -0.429 1.00 87.12 97 ALA A N 1
ATOM 734 C CA . ALA A 1 97 ? -9.714 -5.504 -0.824 1.00 87.12 97 ALA A CA 1
ATOM 735 C C . ALA A 1 97 ? -9.331 -6.959 -1.147 1.00 87.12 97 ALA A C 1
ATOM 737 O O . ALA A 1 97 ? -8.776 -7.227 -2.211 1.00 87.12 97 ALA A O 1
ATOM 738 N N . GLY A 1 98 ? -9.696 -7.911 -0.279 1.00 84.69 98 GLY A N 1
ATOM 739 C CA . GLY A 1 98 ? -9.415 -9.334 -0.494 1.00 84.69 98 GLY A CA 1
ATOM 740 C C . GLY A 1 98 ? -10.131 -9.916 -1.718 1.00 84.69 98 GLY A C 1
ATOM 741 O O . GLY A 1 98 ? -9.512 -10.585 -2.541 1.00 84.69 98 GLY A O 1
ATOM 742 N N . ILE A 1 99 ? -11.425 -9.624 -1.887 1.00 87.44 99 ILE A N 1
ATOM 743 C CA . ILE A 1 99 ? -12.202 -10.057 -3.060 1.00 87.44 99 ILE A CA 1
ATOM 744 C C . ILE A 1 99 ? -11.649 -9.414 -4.331 1.00 87.44 99 ILE A C 1
ATOM 746 O O . ILE A 1 99 ? -11.546 -10.097 -5.348 1.00 87.44 99 ILE A O 1
ATOM 750 N N . GLY A 1 100 ? -11.278 -8.131 -4.280 1.00 83.19 100 GLY A N 1
ATOM 751 C CA . GLY A 1 100 ? -10.618 -7.445 -5.386 1.00 83.19 100 GLY A CA 1
ATOM 752 C C . GLY A 1 100 ? -9.348 -8.178 -5.808 1.00 83.19 100 GLY A C 1
ATOM 753 O O . GLY A 1 100 ? -9.219 -8.543 -6.972 1.00 83.19 100 GLY A O 1
ATOM 754 N N . ALA A 1 101 ? -8.473 -8.498 -4.854 1.00 78.81 101 ALA A N 1
ATOM 755 C CA . ALA A 1 101 ? -7.230 -9.216 -5.125 1.00 78.81 101 ALA A CA 1
ATOM 756 C C . ALA A 1 101 ? -7.440 -10.602 -5.771 1.00 78.81 101 ALA A C 1
ATOM 758 O O . ALA A 1 101 ? -6.615 -11.026 -6.573 1.00 78.81 101 ALA A O 1
ATOM 759 N N . VAL A 1 102 ? -8.540 -11.301 -5.458 1.00 79.69 102 VAL A N 1
ATOM 760 C CA . VAL A 1 102 ? -8.858 -12.620 -6.043 1.00 79.69 102 VAL A CA 1
ATOM 761 C C . VAL A 1 102 ? -9.558 -12.514 -7.404 1.00 79.69 102 VAL A C 1
ATOM 763 O O . VAL A 1 102 ? -9.350 -13.367 -8.263 1.00 79.69 102 VAL A O 1
ATOM 766 N N . LYS A 1 103 ? -10.424 -11.510 -7.601 1.00 76.81 103 LYS A N 1
ATOM 767 C CA . LYS A 1 103 ? -11.263 -11.381 -8.806 1.00 76.81 103 LYS A CA 1
ATOM 768 C C . LYS A 1 103 ? -10.641 -10.563 -9.931 1.00 76.81 103 LYS A C 1
ATOM 770 O O . LYS A 1 103 ? -11.143 -10.663 -11.051 1.00 76.81 103 LYS A O 1
ATOM 775 N N . PHE A 1 104 ? -9.618 -9.748 -9.670 1.00 62.66 104 PHE A N 1
ATOM 776 C CA . PHE A 1 104 ? -8.944 -9.038 -10.753 1.00 62.66 104 PHE A CA 1
ATOM 777 C C . PHE A 1 104 ? -8.280 -10.060 -11.695 1.00 62.66 104 PHE A C 1
ATOM 779 O O . PHE A 1 104 ? -7.503 -10.896 -11.230 1.00 62.66 104 PHE A O 1
ATOM 786 N N . PRO A 1 105 ? -8.625 -10.054 -12.996 1.00 52.12 105 PRO A N 1
ATOM 787 C CA . PRO A 1 105 ? -8.030 -10.973 -13.953 1.00 52.12 105 PRO A CA 1
ATOM 788 C C . PRO A 1 105 ? -6.524 -10.711 -14.076 1.00 52.12 105 PRO A C 1
ATOM 790 O O . PRO A 1 105 ? -6.076 -9.572 -13.927 1.00 52.12 105 PRO A O 1
ATOM 793 N N . LYS A 1 106 ? -5.771 -11.787 -14.329 1.00 54.28 106 LYS A N 1
ATOM 794 C CA . LYS A 1 106 ? -4.360 -11.724 -14.731 1.00 54.28 106 LYS A CA 1
ATOM 795 C C . LYS A 1 106 ? -4.211 -10.937 -16.031 1.00 54.28 106 LYS A C 1
ATOM 797 O O . LYS A 1 106 ? -5.041 -11.184 -16.935 1.00 54.28 106 LYS A O 1
#